Protein AF-A0A2K8UGL3-F1 (afdb_monomer_lite)

InterPro domains:
  IPR003369 Sec-independent protein translocase protein TatA/B/E [PF02416] (5-46)
  IPR006312 Sec-independent protein translocase protein TatA/E [MF_00236] (3-83)
  IPR006312 Sec-independent protein translocase protein TatA/E [TIGR01411] (5-49)

Organism: NCBI:txid1166950

pLDDT: mean 70.82, std 16.93, range [43.81, 94.69]

Secondary structure (DSSP, 8-state):
--THHHHHHHHHHHHHHHHHHH-HHHHHHHHHHHHHHHHHHHHHHHTTS--------------------------------PPPPSSS-----

Structure (mmCIF, N/CA/C/O backbone):
data_AF-A0A2K8UGL3-F1
#
_entry.id   AF-A0A2K8UGL3-F1
#
loop_
_atom_site.group_PDB
_atom_site.id
_atom_site.type_symbol
_atom_site.label_atom_id
_atom_site.label_alt_id
_atom_site.label_comp_id
_atom_site.label_asym_id
_atom_site.label_entity_id
_atom_site.label_seq_id
_atom_site.pdbx_PDB_ins_code
_atom_site.Cartn_x
_atom_site.Cartn_y
_atom_site.Cartn_z
_atom_site.occupancy
_atom_site.B_iso_or_equiv
_atom_site.auth_seq_id
_atom_site.auth_comp_id
_atom_site.auth_asym_id
_atom_site.auth_atom_id
_atom_site.pdbx_PDB_model_num
ATOM 1 N N . MET A 1 1 ? 30.661 -18.371 4.159 1.00 57.12 1 MET A N 1
ATOM 2 C CA . MET A 1 1 ? 29.780 -17.227 3.836 1.00 57.12 1 MET A CA 1
ATOM 3 C C . MET A 1 1 ? 28.404 -17.766 3.477 1.00 57.12 1 MET A C 1
ATOM 5 O O . MET A 1 1 ? 28.233 -18.299 2.391 1.00 57.12 1 MET A O 1
ATOM 9 N N . GLY A 1 2 ? 27.495 -17.789 4.454 1.00 53.41 2 GLY A N 1
ATOM 10 C CA . GLY A 1 2 ? 26.284 -18.614 4.428 1.00 53.41 2 GLY A CA 1
ATOM 11 C C . GLY A 1 2 ? 25.150 -18.090 3.542 1.00 53.41 2 GLY A C 1
ATOM 12 O O . GLY A 1 2 ? 25.065 -16.905 3.233 1.00 53.41 2 GLY A O 1
ATOM 13 N N . LEU A 1 3 ? 24.249 -19.013 3.210 1.00 62.31 3 LEU A N 1
ATOM 14 C CA . LEU A 1 3 ? 23.066 -18.936 2.337 1.00 62.31 3 LEU A CA 1
ATOM 15 C C . LEU A 1 3 ? 22.049 -17.806 2.638 1.00 62.31 3 LEU A C 1
ATOM 17 O O . LEU A 1 3 ? 21.047 -17.687 1.941 1.00 62.31 3 LEU A O 1
ATOM 21 N N . GLY A 1 4 ? 22.283 -16.962 3.647 1.00 61.28 4 GLY A N 1
ATOM 22 C CA . GLY A 1 4 ? 21.373 -15.883 4.053 1.00 61.28 4 GLY A CA 1
ATOM 23 C C . GLY A 1 4 ? 21.516 -14.575 3.264 1.00 61.28 4 GLY A C 1
ATOM 24 O O . GLY A 1 4 ? 20.594 -13.766 3.261 1.00 61.28 4 GLY A O 1
ATOM 25 N N . GLY A 1 5 ? 22.642 -14.354 2.576 1.00 64.50 5 GLY A N 1
ATOM 26 C CA . GLY A 1 5 ? 22.910 -13.083 1.880 1.00 64.50 5 GLY A CA 1
ATOM 27 C C . GLY A 1 5 ? 22.273 -12.962 0.494 1.00 64.50 5 GLY A C 1
ATOM 28 O O . GLY A 1 5 ? 21.950 -11.860 0.057 1.00 64.50 5 GLY A O 1
ATOM 29 N N . LEU A 1 6 ? 22.056 -14.085 -0.197 1.00 69.88 6 LEU A N 1
ATOM 30 C CA . LEU A 1 6 ? 21.494 -14.068 -1.550 1.00 69.88 6 LEU A CA 1
ATOM 31 C C . LEU A 1 6 ? 19.980 -13.821 -1.520 1.00 69.88 6 LEU A C 1
ATOM 33 O O . LEU A 1 6 ? 19.476 -13.036 -2.315 1.00 69.88 6 LEU A O 1
ATOM 37 N N . HIS A 1 7 ? 19.252 -14.414 -0.574 1.00 80.44 7 HIS A N 1
ATOM 38 C CA . HIS A 1 7 ? 17.786 -14.387 -0.576 1.00 80.44 7 HIS A CA 1
ATOM 39 C C . HIS A 1 7 ? 17.192 -12.981 -0.379 1.00 80.44 7 HIS A C 1
ATOM 41 O O . HIS A 1 7 ? 16.224 -12.625 -1.045 1.00 80.44 7 HIS A O 1
ATOM 47 N N . VAL A 1 8 ? 17.790 -12.153 0.484 1.00 86.94 8 VAL A N 1
ATOM 48 C CA . VAL A 1 8 ? 17.300 -10.786 0.753 1.00 86.94 8 VAL A CA 1
ATOM 49 C C . VAL A 1 8 ? 17.473 -9.880 -0.470 1.00 86.94 8 VAL A C 1
ATOM 51 O O . VAL A 1 8 ? 16.549 -9.154 -0.831 1.00 86.94 8 VAL A O 1
ATOM 54 N N . TRP A 1 9 ? 18.616 -9.971 -1.158 1.00 89.62 9 TRP A N 1
ATOM 55 C CA . TRP A 1 9 ? 18.866 -9.204 -2.383 1.00 89.62 9 TRP A CA 1
ATOM 56 C C . TRP A 1 9 ? 17.922 -9.597 -3.520 1.00 89.62 9 TRP A C 1
ATOM 58 O O . TRP A 1 9 ? 17.409 -8.725 -4.219 1.00 89.62 9 TRP A O 1
ATOM 68 N N . HIS A 1 10 ? 17.628 -10.891 -3.665 1.00 87.38 10 HIS A N 1
ATOM 69 C CA . HIS A 1 10 ? 16.677 -11.367 -4.671 1.00 87.38 10 HIS A CA 1
ATOM 70 C C . HIS A 1 10 ? 15.243 -10.907 -4.371 1.00 87.38 10 HIS A C 1
ATOM 72 O O . HIS A 1 10 ? 14.547 -10.475 -5.287 1.00 87.38 10 HIS A O 1
ATOM 78 N N . LEU A 1 11 ? 14.811 -10.926 -3.102 1.00 90.94 11 LEU A N 1
ATOM 79 C CA . LEU A 1 11 ? 13.491 -10.417 -2.705 1.00 90.94 11 LEU A CA 1
ATOM 80 C C . LEU A 1 11 ? 13.347 -8.914 -2.979 1.00 90.94 11 LEU A C 1
ATOM 82 O O . LEU A 1 11 ? 12.300 -8.477 -3.454 1.00 90.94 11 LEU A O 1
ATOM 86 N N . LEU A 1 12 ? 14.399 -8.130 -2.728 1.00 91.31 12 LEU A N 1
ATOM 87 C CA . LEU A 1 12 ? 14.393 -6.688 -2.972 1.00 91.31 12 LEU A CA 1
ATOM 88 C C . LEU A 1 12 ? 14.304 -6.366 -4.472 1.00 91.31 12 LEU A C 1
ATOM 90 O O . LEU A 1 12 ? 13.518 -5.514 -4.878 1.00 91.31 12 LEU A O 1
ATOM 94 N N . ILE A 1 13 ? 15.054 -7.094 -5.303 1.00 92.88 13 ILE A N 1
ATOM 95 C CA . ILE A 1 13 ? 15.010 -6.951 -6.765 1.00 92.88 13 ILE A CA 1
ATOM 96 C C . ILE A 1 13 ? 13.643 -7.375 -7.316 1.00 92.88 13 ILE A C 1
ATOM 98 O O . ILE A 1 13 ? 13.069 -6.663 -8.139 1.00 92.88 13 ILE A O 1
ATOM 102 N N . LEU A 1 14 ? 13.075 -8.481 -6.828 1.00 93.06 14 LEU A N 1
ATOM 103 C CA . LEU A 1 14 ? 11.739 -8.927 -7.226 1.00 93.06 14 LEU A CA 1
ATOM 104 C C . LEU A 1 14 ? 10.665 -7.892 -6.859 1.00 93.06 14 LEU A C 1
ATOM 106 O O . LEU A 1 14 ? 9.800 -7.594 -7.681 1.00 93.06 14 LEU A O 1
ATOM 110 N N . LEU A 1 15 ? 10.745 -7.298 -5.664 1.00 93.00 15 LEU A N 1
ATOM 111 C CA . LEU A 1 15 ? 9.832 -6.241 -5.227 1.00 93.00 15 LEU A CA 1
ATOM 112 C C . LEU A 1 15 ? 9.866 -5.037 -6.178 1.00 93.00 15 LEU A C 1
ATOM 114 O O . LEU A 1 15 ? 8.815 -4.518 -6.549 1.00 93.00 15 LEU A O 1
ATOM 118 N N . VAL A 1 16 ? 11.059 -4.623 -6.613 1.00 94.31 16 VAL A N 1
ATOM 119 C CA . VAL A 1 16 ? 11.226 -3.523 -7.575 1.00 94.31 16 VAL A CA 1
ATOM 120 C C . VAL A 1 16 ? 10.580 -3.864 -8.919 1.00 94.31 16 VAL A C 1
ATOM 122 O O . VAL A 1 16 ? 9.842 -3.043 -9.462 1.00 94.31 16 VAL A O 1
ATOM 125 N N . VAL A 1 17 ? 10.788 -5.080 -9.435 1.00 94.69 17 VAL A N 1
ATOM 126 C CA . VAL A 1 17 ? 10.165 -5.526 -10.694 1.00 94.69 17 VAL A CA 1
ATOM 127 C C . VAL A 1 17 ? 8.638 -5.538 -10.580 1.00 94.69 17 VAL A C 1
ATOM 129 O O . VAL A 1 17 ? 7.955 -5.027 -11.465 1.00 94.69 17 VAL A O 1
ATOM 132 N N . VAL A 1 18 ? 8.084 -6.046 -9.478 1.00 93.06 18 VAL A N 1
ATOM 133 C CA . VAL A 1 18 ? 6.630 -6.053 -9.239 1.00 93.06 18 VAL A CA 1
ATOM 134 C C . VAL A 1 18 ? 6.075 -4.627 -9.178 1.00 93.06 18 VAL A C 1
ATOM 136 O O . VAL A 1 18 ? 5.055 -4.344 -9.803 1.00 93.06 18 VAL A O 1
ATOM 139 N N . LEU A 1 19 ? 6.755 -3.704 -8.493 1.00 91.38 19 LEU A N 1
ATOM 140 C CA . LEU A 1 19 ? 6.354 -2.294 -8.430 1.00 91.38 19 LEU A CA 1
ATOM 141 C C . LEU A 1 19 ? 6.400 -1.602 -9.797 1.00 91.38 19 LEU A C 1
ATOM 143 O O . LEU A 1 19 ? 5.573 -0.730 -10.047 1.00 91.38 19 LEU A O 1
ATOM 147 N N . LEU A 1 20 ? 7.333 -1.977 -10.675 1.00 93.50 20 LEU A N 1
ATOM 148 C CA . LEU A 1 20 ? 7.420 -1.452 -12.041 1.00 93.50 20 LEU A CA 1
ATOM 149 C C . LEU A 1 20 ? 6.300 -1.997 -12.939 1.00 93.50 20 LEU A C 1
ATOM 151 O O . LEU A 1 20 ? 5.714 -1.235 -13.701 1.00 93.50 20 LEU A O 1
ATOM 155 N N . VAL A 1 21 ? 5.973 -3.290 -12.828 1.00 93.94 21 VAL A N 1
ATOM 156 C CA . VAL A 1 21 ? 4.923 -3.939 -13.636 1.00 93.94 21 VAL A CA 1
ATOM 157 C C . VAL A 1 21 ? 3.525 -3.503 -13.200 1.00 93.94 21 VAL A C 1
ATOM 159 O O . VAL A 1 21 ? 2.701 -3.124 -14.029 1.00 93.94 21 VAL A O 1
ATOM 162 N N . PHE A 1 22 ? 3.243 -3.545 -11.898 1.00 90.56 22 PHE A N 1
ATOM 163 C CA . PHE A 1 22 ? 1.931 -3.189 -11.352 1.00 90.56 22 PHE A CA 1
ATOM 164 C C . PHE A 1 22 ? 1.771 -1.679 -11.120 1.00 90.56 22 PHE A C 1
ATOM 166 O O . PHE A 1 22 ? 0.647 -1.176 -11.049 1.00 90.56 22 PHE A O 1
ATOM 173 N N . GLY A 1 23 ? 2.879 -0.945 -11.003 1.00 87.50 23 GLY A N 1
ATOM 174 C CA . GLY A 1 23 ? 2.898 0.451 -10.582 1.00 87.50 23 GLY A CA 1
ATOM 175 C C . GLY A 1 23 ? 2.693 0.610 -9.069 1.00 87.50 23 GLY A C 1
ATOM 176 O O . GLY A 1 23 ? 1.881 -0.073 -8.440 1.00 87.50 23 GLY A O 1
ATOM 177 N N . THR A 1 24 ? 3.361 1.597 -8.468 1.00 88.25 24 THR A N 1
ATOM 178 C CA . THR A 1 24 ? 3.221 1.922 -7.032 1.00 88.25 24 THR A CA 1
ATOM 179 C C . THR A 1 24 ? 1.796 2.336 -6.652 1.00 88.25 24 THR A C 1
ATOM 181 O O . THR A 1 24 ? 1.366 2.115 -5.526 1.00 88.25 24 THR A O 1
ATOM 184 N N . LYS A 1 25 ? 1.027 2.901 -7.592 1.00 87.12 25 LYS A N 1
ATOM 185 C CA . LYS A 1 25 ? -0.333 3.406 -7.350 1.00 87.12 25 LYS A CA 1
ATOM 186 C C . LYS A 1 25 ? -1.352 2.287 -7.110 1.00 87.12 25 LYS A C 1
ATOM 188 O O . LYS A 1 25 ? -2.211 2.423 -6.248 1.00 87.12 25 LYS A O 1
ATOM 193 N N . LYS A 1 26 ? -1.245 1.170 -7.839 1.00 87.38 26 LYS A N 1
ATOM 194 C CA . LYS A 1 26 ? -2.105 -0.007 -7.633 1.00 87.38 26 LYS A CA 1
ATOM 195 C C . LYS A 1 26 ? -1.725 -0.743 -6.348 1.00 87.38 26 LYS A C 1
ATOM 197 O O . LYS A 1 26 ? -2.614 -1.103 -5.583 1.00 87.38 26 LYS A O 1
ATOM 202 N N . LEU A 1 27 ? -0.421 -0.885 -6.084 1.00 91.25 27 LEU A N 1
ATOM 203 C CA . LEU A 1 27 ? 0.074 -1.478 -4.839 1.00 91.25 27 LEU A CA 1
ATOM 204 C C . LEU A 1 27 ? -0.278 -0.641 -3.605 1.00 91.25 27 LEU A C 1
ATOM 206 O O . LEU A 1 27 ? -0.564 -1.228 -2.572 1.00 91.25 27 LEU A O 1
ATOM 210 N N . LYS A 1 28 ? -0.304 0.696 -3.695 1.00 88.50 28 LYS A N 1
ATOM 211 C CA . LYS A 1 28 ? -0.697 1.556 -2.569 1.00 88.50 28 LYS A CA 1
ATOM 212 C C . LYS A 1 28 ? -2.174 1.397 -2.224 1.00 88.50 28 LYS A C 1
ATOM 214 O O . LYS A 1 28 ? -2.486 1.199 -1.062 1.00 88.50 28 LYS A O 1
ATOM 219 N N . ASN A 1 29 ? -3.061 1.421 -3.220 1.00 88.94 29 ASN A N 1
ATOM 220 C CA . ASN A 1 29 ? -4.496 1.262 -2.979 1.00 88.94 29 ASN A CA 1
ATOM 221 C C . ASN A 1 29 ? -4.816 -0.108 -2.359 1.00 88.94 29 ASN A C 1
ATOM 223 O O . ASN A 1 29 ? -5.469 -0.170 -1.330 1.00 88.94 29 ASN A O 1
ATOM 227 N N . ILE A 1 30 ? -4.297 -1.197 -2.937 1.00 92.25 30 ILE A N 1
ATOM 228 C CA . ILE A 1 30 ? -4.541 -2.554 -2.415 1.00 92.25 30 ILE A CA 1
ATOM 229 C C . ILE A 1 30 ? -3.786 -2.778 -1.097 1.00 92.25 30 ILE A C 1
ATOM 231 O O . ILE A 1 30 ? -4.291 -3.419 -0.183 1.00 92.25 30 ILE A O 1
ATOM 235 N N . GLY A 1 31 ? -2.568 -2.251 -0.983 1.00 90.56 31 GLY A N 1
ATOM 236 C CA . GLY A 1 31 ? -1.730 -2.379 0.204 1.00 90.56 31 GLY A CA 1
ATOM 237 C C . GLY A 1 31 ? -2.239 -1.582 1.401 1.00 90.56 31 GLY A C 1
ATOM 238 O O . GLY A 1 31 ? -1.976 -1.990 2.525 1.00 90.56 31 GLY A O 1
ATOM 239 N N . GLN A 1 32 ? -2.978 -0.492 1.186 1.00 90.75 32 GLN A N 1
ATOM 240 C CA . GLN A 1 32 ? -3.653 0.245 2.252 1.00 90.75 32 GLN A CA 1
ATOM 241 C C . GLN A 1 32 ? -4.790 -0.594 2.843 1.00 90.75 32 GLN A C 1
ATOM 243 O O . GLN A 1 32 ? -4.779 -0.851 4.043 1.00 90.75 32 GLN A O 1
ATOM 248 N N . ASP A 1 33 ? -5.678 -1.130 2.000 1.00 91.00 33 ASP A N 1
ATOM 249 C CA . ASP A 1 33 ? -6.795 -1.976 2.445 1.00 91.00 33 ASP A CA 1
ATOM 250 C C . ASP A 1 33 ? -6.301 -3.252 3.152 1.00 91.00 33 ASP A C 1
ATOM 252 O O . ASP A 1 33 ? -6.779 -3.631 4.225 1.00 91.00 33 ASP A O 1
ATOM 256 N N . LEU A 1 34 ? -5.290 -3.910 2.572 1.00 93.00 34 LEU A N 1
ATOM 257 C CA . LEU A 1 34 ? -4.684 -5.109 3.153 1.00 93.00 34 LEU A CA 1
ATOM 258 C C . LEU A 1 34 ? -3.869 -4.778 4.412 1.00 93.00 34 LEU A C 1
ATOM 260 O O . LEU A 1 34 ? -3.836 -5.558 5.363 1.00 93.00 34 LEU A O 1
ATOM 264 N N . GLY A 1 35 ? -3.222 -3.615 4.429 1.00 90.06 35 GLY A N 1
ATOM 265 C CA . GLY A 1 35 ? -2.429 -3.119 5.545 1.00 90.06 35 GLY A CA 1
ATOM 266 C C . GLY A 1 35 ? -3.284 -2.812 6.766 1.00 90.06 35 GLY A C 1
ATOM 267 O O . GLY A 1 35 ? -2.912 -3.207 7.869 1.00 90.06 35 GLY A O 1
ATOM 268 N N . ASP A 1 36 ? -4.448 -2.193 6.579 1.00 91.19 36 ASP A N 1
ATOM 269 C CA . ASP A 1 36 ? -5.391 -1.905 7.662 1.00 91.19 36 ASP A CA 1
ATOM 270 C C . ASP A 1 36 ? -5.970 -3.194 8.264 1.00 91.19 36 ASP A C 1
ATOM 272 O O . ASP A 1 36 ? -6.018 -3.337 9.490 1.00 91.19 36 ASP A O 1
ATOM 276 N N . ALA A 1 37 ? -6.298 -4.186 7.427 1.00 92.44 37 ALA A N 1
ATOM 277 C CA . ALA A 1 37 ? -6.738 -5.503 7.890 1.00 92.44 37 ALA A CA 1
ATOM 278 C C . ALA A 1 37 ? -5.651 -6.225 8.711 1.00 92.44 37 ALA A C 1
ATOM 280 O O . ALA A 1 37 ? -5.914 -6.744 9.800 1.00 92.44 37 ALA A O 1
ATOM 281 N N . VAL A 1 38 ? -4.404 -6.220 8.228 1.00 92.38 38 VAL A N 1
ATOM 282 C CA . VAL A 1 38 ? -3.266 -6.834 8.931 1.00 92.38 38 VAL A CA 1
ATOM 283 C C . VAL A 1 38 ? -2.906 -6.059 10.203 1.00 92.38 38 VAL A C 1
ATOM 285 O O . VAL A 1 38 ? -2.545 -6.675 11.207 1.00 92.38 38 VAL A O 1
ATOM 288 N N . LYS A 1 39 ? -3.031 -4.727 10.207 1.00 87.25 39 LYS A N 1
ATOM 289 C CA . LYS A 1 39 ? -2.801 -3.880 11.385 1.00 87.25 39 LYS A CA 1
ATOM 290 C C . LYS A 1 39 ? -3.811 -4.191 12.483 1.00 87.25 39 LYS A C 1
ATOM 292 O O . LYS A 1 39 ? -3.394 -4.433 13.611 1.00 87.25 39 LYS A O 1
ATOM 297 N N . GLY A 1 40 ? -5.101 -4.277 12.150 1.00 87.12 40 GLY A N 1
ATOM 298 C CA . GLY A 1 40 ? -6.148 -4.693 13.088 1.00 87.12 40 GLY A CA 1
ATOM 299 C C . GLY A 1 40 ? -5.919 -6.102 13.639 1.00 87.12 40 GLY A C 1
ATOM 300 O O . GLY A 1 40 ? -6.040 -6.321 14.842 1.00 87.12 40 GLY A O 1
ATOM 301 N N . PHE A 1 41 ? -5.492 -7.038 12.786 1.00 89.69 41 PHE A N 1
ATOM 302 C CA . PHE A 1 41 ? -5.140 -8.398 13.198 1.00 89.69 41 PHE A CA 1
ATOM 303 C C . PHE A 1 41 ? -3.931 -8.435 14.145 1.00 89.69 41 PHE A C 1
ATOM 305 O O . PHE A 1 41 ? -3.982 -9.087 15.187 1.00 89.69 41 PHE A O 1
ATOM 312 N N . ARG A 1 42 ? -2.855 -7.699 13.836 1.00 85.94 42 ARG A N 1
ATOM 313 C CA . ARG A 1 42 ? -1.667 -7.610 14.700 1.00 85.94 42 ARG A CA 1
ATOM 314 C C . ARG A 1 42 ? -1.985 -6.918 16.023 1.00 85.94 42 ARG A C 1
ATOM 316 O O . ARG A 1 42 ? -1.471 -7.343 17.051 1.00 85.94 42 ARG A O 1
ATOM 323 N N . SER A 1 43 ? -2.829 -5.888 16.003 1.00 85.44 43 SER A N 1
ATOM 324 C CA . SER A 1 43 ? -3.331 -5.232 17.210 1.00 85.44 43 SER A CA 1
ATOM 325 C C . SER A 1 43 ? -4.128 -6.210 18.066 1.00 85.44 43 SER A C 1
ATOM 327 O O . SER A 1 43 ? -3.786 -6.378 19.226 1.00 85.44 43 SER A O 1
ATOM 329 N N . ALA A 1 44 ? -5.095 -6.934 17.497 1.00 81.94 44 ALA A N 1
ATOM 330 C CA . ALA A 1 44 ? -5.909 -7.905 18.230 1.00 81.94 44 ALA A CA 1
ATOM 331 C C . ALA A 1 44 ? -5.087 -9.077 18.795 1.00 81.94 44 ALA A C 1
ATOM 333 O O . ALA A 1 44 ? -5.326 -9.509 19.919 1.00 81.94 44 ALA A O 1
ATOM 334 N N . MET A 1 45 ? -4.085 -9.561 18.053 1.00 84.44 45 MET A N 1
ATOM 335 C CA . MET A 1 45 ? -3.154 -10.583 18.551 1.00 84.44 45 MET A CA 1
ATOM 336 C C . MET A 1 45 ? -2.147 -10.044 19.580 1.00 84.44 45 MET A C 1
ATOM 338 O O . MET A 1 45 ? -1.603 -10.822 20.357 1.00 84.44 45 MET A O 1
ATOM 342 N N . GLY A 1 46 ? -1.872 -8.736 19.575 1.00 73.44 46 GLY A N 1
ATOM 343 C CA . GLY A 1 46 ? -0.929 -8.060 20.471 1.00 73.44 46 GLY A CA 1
ATOM 344 C C . GLY A 1 46 ? -1.574 -7.360 21.673 1.00 73.44 46 GLY A C 1
ATOM 345 O O . GLY A 1 46 ? -0.851 -6.858 22.529 1.00 73.44 46 GLY A O 1
ATOM 346 N N . SER A 1 47 ? -2.909 -7.339 21.777 1.00 60.25 47 SER A N 1
ATOM 347 C CA . SER A 1 47 ? -3.684 -6.655 22.831 1.00 60.25 47 SER A CA 1
ATOM 348 C C . SER A 1 47 ? -3.598 -7.299 24.229 1.00 60.25 47 SER A C 1
ATOM 350 O O . SER A 1 47 ? -4.523 -7.181 25.027 1.00 60.25 47 SER A O 1
ATOM 352 N N . GLY A 1 48 ? -2.472 -7.933 24.561 1.00 55.56 48 GLY A N 1
ATOM 353 C CA . GLY A 1 48 ? -2.079 -8.228 25.940 1.00 55.56 48 GLY A CA 1
ATOM 354 C C . GLY A 1 48 ? -1.241 -7.121 26.594 1.00 55.56 48 GLY A C 1
ATOM 355 O O . GLY A 1 48 ? -1.226 -7.028 27.816 1.00 55.56 48 GLY A O 1
ATOM 356 N N . GLU A 1 49 ? -0.582 -6.246 25.825 1.00 55.66 49 GLU A N 1
ATOM 357 C CA . GLU A 1 49 ? 0.246 -5.170 26.384 1.00 55.66 49 GLU A CA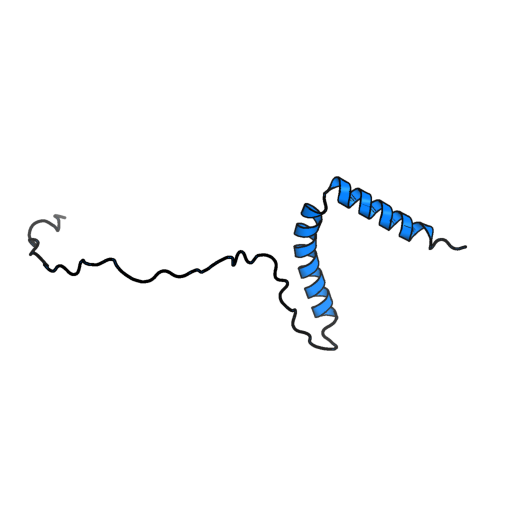 1
ATOM 358 C C . GLU A 1 49 ? 0.142 -3.881 25.556 1.00 55.66 49 GLU A C 1
ATOM 360 O O . GLU A 1 49 ? 0.502 -3.843 24.384 1.00 55.66 49 GLU A O 1
ATOM 365 N N . LYS A 1 50 ? -0.301 -2.811 26.229 1.00 54.50 50 LYS A N 1
ATOM 366 C CA . LYS A 1 50 ? -0.365 -1.402 25.797 1.00 54.50 50 LYS A CA 1
ATOM 367 C C . LYS A 1 50 ? -1.360 -1.041 24.690 1.00 54.50 50 LYS A C 1
ATOM 369 O O . LYS A 1 50 ? -1.144 -1.242 23.500 1.00 54.50 50 LYS A O 1
ATOM 374 N N . GLY A 1 51 ? -2.425 -0.372 25.132 1.00 61.12 51 GLY A N 1
ATOM 375 C CA . GLY A 1 51 ? -3.294 0.418 24.276 1.00 61.12 51 GLY A CA 1
ATOM 376 C C . GLY A 1 51 ? -2.538 1.578 23.635 1.00 61.12 51 GLY A C 1
ATOM 377 O O . GLY A 1 51 ? -1.925 2.386 24.325 1.00 61.12 51 GLY A O 1
ATOM 378 N N . GLU A 1 52 ? -2.638 1.667 22.318 1.00 57.44 52 GLU A N 1
ATOM 379 C CA . GLU A 1 52 ? -2.420 2.894 21.567 1.00 57.44 52 GLU A CA 1
ATOM 380 C C . GLU A 1 52 ? -3.524 2.986 20.512 1.00 57.44 52 GLU A C 1
ATOM 382 O O . GLU A 1 52 ? -3.748 2.076 19.712 1.00 57.44 52 GLU A O 1
ATOM 387 N N . GLU A 1 53 ? -4.262 4.086 20.591 1.00 58.34 53 GLU A N 1
ATOM 388 C CA . GLU A 1 53 ? -5.334 4.486 19.692 1.00 58.34 53 GLU A CA 1
ATOM 389 C C . GLU A 1 53 ? -4.783 4.592 18.256 1.00 58.34 53 GLU A C 1
ATOM 391 O O . GLU A 1 53 ? -3.766 5.265 18.041 1.00 58.34 53 GLU A O 1
ATOM 396 N N . PRO A 1 54 ? -5.384 3.936 17.244 1.00 60.12 54 PRO A N 1
ATOM 397 C CA . PRO A 1 54 ? -4.898 4.052 15.882 1.00 60.12 54 PRO A CA 1
ATOM 398 C C . PRO A 1 54 ? -5.228 5.457 15.367 1.00 60.12 54 PRO A C 1
ATOM 400 O O . PRO A 1 54 ? -6.334 5.735 14.910 1.00 60.12 54 PRO A O 1
ATOM 403 N N . LYS A 1 55 ? -4.234 6.346 15.444 1.00 57.62 55 LYS A N 1
ATOM 404 C CA . LYS A 1 55 ? -4.227 7.666 14.811 1.00 57.62 55 LYS A CA 1
ATOM 405 C C . LYS A 1 55 ? -4.655 7.520 13.349 1.00 57.62 55 LYS A C 1
ATOM 407 O O . LYS A 1 55 ? -4.006 6.796 12.588 1.00 57.62 55 LYS A O 1
ATOM 412 N N . GLN A 1 56 ? -5.761 8.184 13.009 1.00 52.28 56 GLN A N 1
ATOM 413 C CA . GLN A 1 56 ? -6.334 8.266 11.667 1.00 52.28 56 GLN A CA 1
ATOM 414 C C . GLN A 1 56 ? -5.235 8.511 10.634 1.00 52.28 56 GLN A C 1
ATOM 416 O O . GLN A 1 56 ? -4.476 9.478 10.728 1.00 52.28 56 GLN A O 1
ATOM 421 N N . ILE A 1 57 ? -5.161 7.616 9.654 1.00 57.50 57 ILE A N 1
ATOM 422 C CA . ILE A 1 57 ? -4.371 7.817 8.448 1.00 57.50 57 ILE A CA 1
ATOM 423 C C . ILE A 1 57 ? -5.239 8.701 7.549 1.00 57.50 57 ILE A C 1
ATOM 425 O O . ILE A 1 57 ? -6.156 8.229 6.882 1.00 57.50 57 ILE A O 1
ATOM 429 N N . ASP A 1 58 ? -5.022 10.010 7.651 1.00 62.06 58 ASP A N 1
ATOM 430 C CA . ASP A 1 58 ? -5.580 11.015 6.752 1.00 62.06 58 ASP A CA 1
ATOM 431 C C . ASP A 1 58 ? -5.030 10.781 5.337 1.00 62.06 58 ASP A C 1
ATOM 433 O O . ASP A 1 58 ? -3.830 10.896 5.106 1.00 62.06 58 ASP A O 1
ATOM 437 N N . GLU A 1 59 ? -5.900 10.439 4.389 1.00 67.62 59 GLU A N 1
ATOM 438 C CA . GLU A 1 59 ? -5.632 10.630 2.962 1.00 67.62 59 GLU A CA 1
ATOM 439 C C . GLU A 1 59 ? -6.965 10.812 2.225 1.00 67.62 59 GLU A C 1
ATOM 441 O O . GLU A 1 59 ? -7.469 9.889 1.586 1.00 67.62 59 GLU A O 1
ATOM 446 N N . SER A 1 60 ? -7.555 12.011 2.348 1.00 53.78 60 SER A N 1
ATOM 447 C CA . SER A 1 60 ? -8.211 12.769 1.257 1.00 5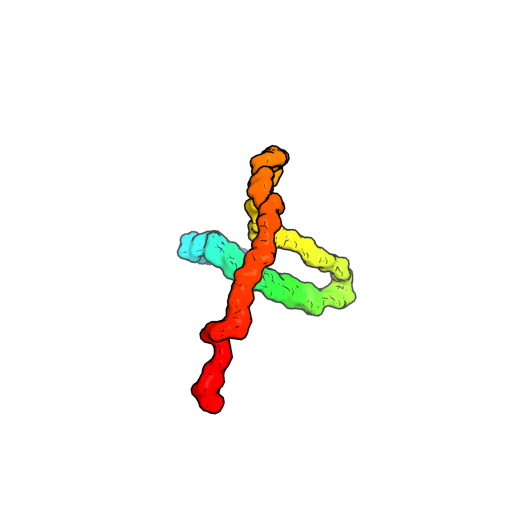3.78 60 SER A CA 1
ATOM 448 C C . SER A 1 60 ? -9.050 13.928 1.810 1.00 53.78 60 SER A C 1
ATOM 450 O O . SER A 1 60 ? -10.279 13.902 1.771 1.00 53.78 60 SER A O 1
ATOM 452 N N . ALA A 1 61 ? -8.403 14.995 2.280 1.00 47.22 61 ALA A N 1
ATOM 453 C CA . ALA A 1 61 ? -9.071 16.280 2.462 1.00 47.22 61 ALA A CA 1
ATOM 454 C C . ALA A 1 61 ? -8.796 17.200 1.257 1.00 47.22 61 ALA A C 1
ATOM 456 O O . ALA A 1 61 ? -7.738 17.831 1.204 1.00 47.22 61 ALA A O 1
ATOM 457 N N . PRO A 1 62 ? -9.744 17.406 0.322 1.00 50.00 62 PRO A N 1
ATOM 458 C CA . PRO A 1 62 ? -9.788 18.648 -0.424 1.00 50.00 62 PRO A CA 1
ATOM 459 C C . PRO A 1 62 ? -10.457 19.686 0.486 1.00 50.00 62 PRO A C 1
ATOM 461 O O . PRO A 1 62 ? -11.628 20.012 0.334 1.00 50.00 62 PRO A O 1
ATOM 464 N N . ARG A 1 63 ? -9.729 20.206 1.478 1.00 56.75 63 ARG A N 1
ATOM 465 C CA . ARG A 1 63 ? -10.116 21.456 2.152 1.00 56.75 63 ARG A CA 1
ATOM 466 C C . ARG A 1 63 ? -9.186 22.559 1.687 1.00 56.75 63 ARG A C 1
ATOM 468 O O . ARG A 1 63 ? -8.285 22.998 2.391 1.00 56.75 63 ARG A O 1
ATOM 475 N N . ARG A 1 64 ? -9.416 22.997 0.453 1.00 56.00 64 ARG A N 1
ATOM 476 C CA . ARG A 1 64 ? -8.992 24.312 -0.016 1.00 56.00 64 ARG A CA 1
ATOM 477 C C . ARG A 1 64 ? -10.238 25.195 -0.032 1.00 56.00 64 ARG A C 1
ATOM 479 O O . ARG A 1 64 ? -11.190 24.895 -0.738 1.00 56.00 64 ARG A O 1
ATOM 486 N N . VAL A 1 65 ? -10.159 26.254 0.774 1.00 48.41 65 VAL A N 1
ATOM 487 C CA . VAL A 1 65 ? -10.942 27.498 0.737 1.00 48.41 65 VAL A CA 1
ATOM 488 C C . VAL A 1 65 ? -12.462 27.367 0.866 1.00 48.41 65 VAL A C 1
ATOM 490 O O . VAL A 1 65 ? -13.217 27.441 -0.095 1.00 48.41 65 VAL A O 1
ATOM 493 N N . ALA A 1 66 ? -12.911 27.297 2.120 1.00 57.75 66 ALA A N 1
ATOM 494 C CA . ALA A 1 66 ? -14.003 28.174 2.510 1.00 57.75 66 ALA A CA 1
ATOM 495 C C . ALA A 1 66 ? -13.423 29.595 2.545 1.00 57.75 66 ALA A C 1
ATOM 497 O O . ALA A 1 66 ? -12.640 29.899 3.442 1.00 57.75 66 ALA A O 1
ATOM 498 N N . ASP A 1 67 ? -13.769 30.418 1.560 1.00 52.56 67 ASP A N 1
ATOM 499 C CA . ASP A 1 67 ? -13.696 31.869 1.698 1.00 52.56 67 ASP A CA 1
ATOM 500 C C . ASP A 1 67 ? -15.117 32.460 1.628 1.00 52.56 67 ASP A C 1
ATOM 502 O O . ASP A 1 67 ? -15.982 31.910 0.936 1.00 52.56 67 ASP A O 1
ATOM 506 N N . PRO A 1 68 ? -15.387 33.522 2.408 1.00 62.44 68 PRO A N 1
ATOM 507 C CA . PRO A 1 68 ? -16.719 33.960 2.802 1.00 62.44 68 PRO A CA 1
ATOM 508 C C . PRO A 1 68 ? -17.290 35.011 1.839 1.00 62.44 68 PRO A C 1
ATOM 510 O O . PRO A 1 68 ? -16.556 35.842 1.311 1.00 62.44 68 PRO A O 1
ATOM 513 N N . ALA A 1 69 ? -18.616 35.063 1.685 1.00 47.56 69 ALA A N 1
ATOM 514 C CA . ALA A 1 69 ? -19.279 36.266 1.179 1.00 47.56 69 ALA A CA 1
ATOM 515 C C . ALA A 1 69 ? -20.674 36.450 1.816 1.00 47.56 69 ALA A C 1
ATOM 517 O O . ALA A 1 69 ? -21.498 35.534 1.762 1.00 47.56 69 ALA A O 1
ATOM 518 N N . PRO A 1 70 ? -20.932 37.611 2.449 1.00 54.97 70 PRO A N 1
ATOM 519 C CA . PRO A 1 70 ? -22.165 37.930 3.154 1.00 54.97 70 PRO A CA 1
ATOM 520 C C . PRO A 1 70 ? -23.229 38.542 2.227 1.00 54.97 70 PRO A C 1
ATOM 522 O O . PRO A 1 70 ? -22.905 39.178 1.234 1.00 54.97 70 PRO A O 1
ATOM 525 N N . THR A 1 71 ? -24.484 38.446 2.678 1.00 48.47 71 THR A N 1
ATOM 526 C CA . THR A 1 71 ? -25.637 39.321 2.386 1.00 48.47 71 THR A CA 1
ATOM 527 C C . THR A 1 71 ? -26.234 39.382 0.964 1.00 48.47 71 THR A C 1
ATOM 529 O O . THR A 1 71 ? -25.554 39.330 -0.050 1.00 48.47 71 THR A O 1
ATOM 532 N N . ALA A 1 72 ? -27.554 39.612 0.959 1.00 54.00 72 ALA A N 1
ATOM 533 C CA . ALA A 1 72 ? -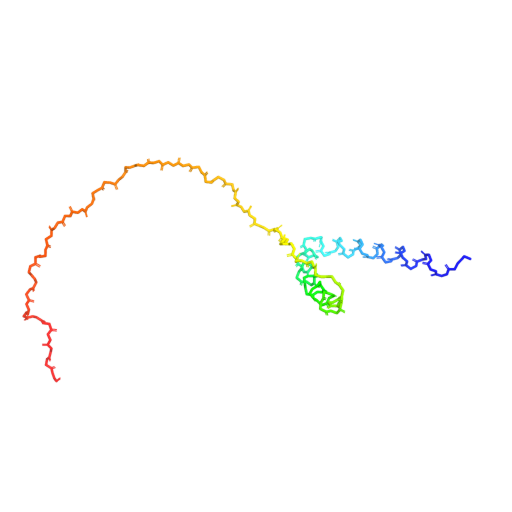28.421 40.088 -0.128 1.00 54.00 72 ALA A CA 1
ATOM 534 C C . ALA A 1 72 ? -29.021 39.080 -1.138 1.00 54.00 72 ALA A C 1
ATOM 536 O O . ALA A 1 72 ? -28.559 38.956 -2.264 1.00 54.00 72 ALA A O 1
ATOM 537 N N . ALA A 1 73 ? -30.182 38.509 -0.780 1.00 54.03 73 ALA A N 1
ATOM 538 C CA . ALA A 1 73 ? -31.340 38.295 -1.677 1.00 54.03 73 ALA A CA 1
ATOM 539 C C . ALA A 1 73 ? -32.555 37.858 -0.825 1.00 54.03 73 ALA A C 1
ATOM 541 O O . ALA A 1 73 ? -32.728 36.691 -0.504 1.00 54.03 73 ALA A O 1
ATOM 542 N N . ARG A 1 74 ? -33.262 38.773 -0.158 1.00 48.03 74 ARG A N 1
ATOM 543 C CA . ARG A 1 74 ? -34.431 39.519 -0.660 1.00 48.03 74 ARG A CA 1
ATOM 544 C C . ARG A 1 74 ? -35.589 38.632 -1.153 1.00 48.03 74 ARG A C 1
ATOM 546 O O . ARG A 1 74 ? -35.537 38.059 -2.230 1.00 48.03 74 ARG A O 1
ATOM 553 N N . SER A 1 75 ? -36.674 38.710 -0.378 1.00 53.19 75 SER A N 1
ATOM 554 C CA . SER A 1 75 ? -38.083 38.644 -0.790 1.00 53.19 75 SER A CA 1
ATOM 555 C C . SER A 1 75 ? -38.615 37.354 -1.414 1.00 53.19 75 SER A C 1
ATOM 557 O O . SER A 1 75 ? -38.488 37.136 -2.612 1.00 53.19 75 SER A O 1
ATOM 559 N N . LYS A 1 76 ? -39.440 36.648 -0.632 1.00 52.91 76 LYS A N 1
ATOM 560 C CA . LYS A 1 76 ? -40.869 36.439 -0.944 1.00 52.91 76 LYS A CA 1
ATOM 561 C C . LYS A 1 76 ? -41.599 35.882 0.289 1.00 52.91 76 LYS A C 1
ATOM 563 O O . LYS A 1 76 ? -41.915 34.706 0.377 1.00 52.91 76 LYS A O 1
ATOM 568 N N . VAL A 1 77 ? -41.876 36.765 1.249 1.00 55.94 77 VAL A N 1
ATOM 569 C CA . VAL A 1 77 ? -43.075 36.641 2.088 1.00 55.94 77 VAL A CA 1
ATOM 570 C C . VAL A 1 77 ? -44.137 37.455 1.362 1.00 55.94 77 VAL A C 1
ATOM 572 O O . VAL A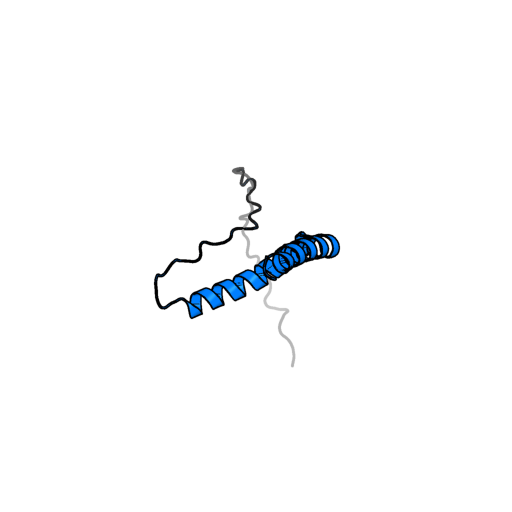 1 77 ? -44.041 38.676 1.282 1.00 55.94 77 VAL A O 1
ATOM 575 N N . GLY A 1 78 ? -45.076 36.760 0.731 1.00 43.81 78 GLY A N 1
ATOM 576 C CA . GLY A 1 78 ? -46.189 37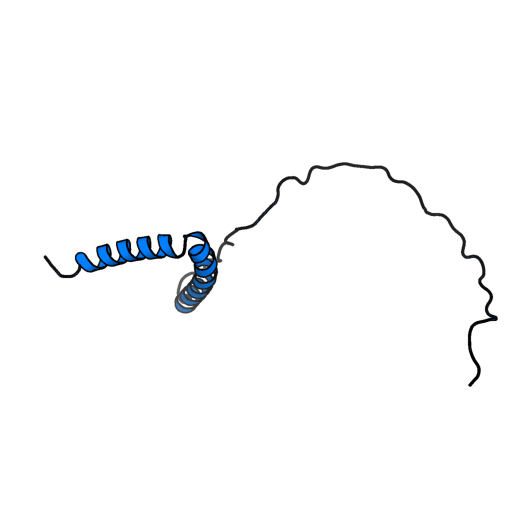.342 -0.006 1.00 43.81 78 GLY A CA 1
ATOM 577 C C . GLY A 1 78 ? -47.397 36.443 0.185 1.00 43.81 78 GLY A C 1
ATOM 578 O O . GLY A 1 78 ? -47.454 35.350 -0.365 1.00 43.81 78 GLY A O 1
ATOM 579 N N . ALA A 1 79 ? -48.296 36.892 1.051 1.00 49.88 79 ALA A N 1
ATOM 580 C CA . ALA A 1 79 ? -49.525 36.234 1.450 1.00 49.88 79 ALA A CA 1
ATOM 581 C C . ALA A 1 79 ? -50.515 36.070 0.289 1.00 49.88 79 ALA A C 1
ATOM 583 O O . ALA A 1 79 ? -50.657 36.994 -0.508 1.00 49.88 79 ALA A O 1
ATOM 584 N N . THR A 1 80 ? -51.247 34.949 0.254 1.00 54.94 80 THR A N 1
ATOM 585 C CA . THR A 1 80 ? -52.729 34.883 0.173 1.00 54.94 80 THR A CA 1
ATOM 586 C C . THR A 1 80 ? -53.203 33.422 0.059 1.00 54.94 80 THR A C 1
ATOM 588 O O . THR A 1 80 ? -52.884 32.768 -0.931 1.00 54.94 80 THR A O 1
ATOM 591 N N . PRO A 1 81 ? -53.988 32.881 1.014 1.00 56.88 81 PRO A N 1
ATOM 592 C CA . PRO A 1 81 ? -54.759 31.663 0.792 1.00 56.88 81 PRO A CA 1
ATOM 593 C C . PRO A 1 81 ? -56.073 32.064 0.112 1.00 56.88 81 PRO A C 1
ATOM 595 O O . PRO A 1 81 ? -57.056 32.408 0.767 1.00 56.88 81 PRO A O 1
ATOM 598 N N . ALA A 1 82 ? -56.056 32.111 -1.219 1.00 51.78 82 ALA A N 1
ATOM 599 C CA . ALA A 1 82 ? -57.263 32.301 -2.009 1.00 51.78 82 ALA A CA 1
ATOM 600 C C . ALA A 1 82 ? -58.065 30.993 -2.018 1.00 51.78 82 ALA A C 1
ATOM 602 O O . ALA A 1 82 ? -57.544 29.929 -2.348 1.00 51.78 82 ALA A O 1
ATOM 603 N N . ALA A 1 83 ? -59.323 31.114 -1.604 1.00 57.69 83 ALA A N 1
ATOM 604 C CA . ALA A 1 83 ? -60.338 30.079 -1.576 1.00 57.69 83 ALA A CA 1
ATOM 605 C C . ALA A 1 83 ? -60.388 29.273 -2.887 1.00 57.69 83 ALA A C 1
ATOM 607 O O . ALA A 1 83 ? -60.656 29.825 -3.954 1.00 57.69 83 ALA A O 1
ATOM 608 N N . GLY A 1 84 ? -60.138 27.967 -2.772 1.00 53.81 84 GLY A N 1
ATOM 609 C CA . GLY A 1 84 ? -60.399 26.958 -3.793 1.00 53.81 84 GLY A CA 1
ATOM 610 C C . GLY A 1 84 ? -61.651 26.169 -3.415 1.00 53.81 84 GLY A C 1
ATOM 611 O O . GLY A 1 84 ? -61.753 25.642 -2.311 1.00 53.81 84 GLY A O 1
ATOM 612 N N . ASP A 1 85 ? -62.605 26.185 -4.331 1.00 64.00 85 ASP A N 1
ATOM 613 C CA . ASP A 1 85 ? -63.955 25.623 -4.330 1.00 64.00 85 ASP A CA 1
ATOM 614 C C . ASP A 1 85 ? -64.038 24.139 -3.872 1.00 64.00 85 ASP A C 1
ATOM 616 O O . ASP A 1 85 ? -63.337 23.301 -4.434 1.00 64.00 85 ASP A O 1
ATOM 620 N N . PRO A 1 86 ? -64.889 23.755 -2.896 1.00 63.91 86 PRO A N 1
ATOM 621 C CA . PRO A 1 86 ? -65.014 22.365 -2.434 1.00 63.91 86 PRO A CA 1
ATOM 622 C C . PRO A 1 86 ? -65.927 21.488 -3.317 1.00 63.91 86 PRO A C 1
ATOM 624 O O . PRO A 1 86 ? -66.476 20.495 -2.835 1.00 63.91 86 PRO A O 1
ATOM 627 N N . ARG A 1 87 ? -66.167 21.852 -4.582 1.00 64.94 87 ARG A N 1
ATOM 628 C CA . ARG A 1 87 ? -67.301 21.320 -5.359 1.00 64.94 87 ARG A CA 1
ATOM 629 C C . ARG A 1 87 ? -66.951 20.472 -6.585 1.00 64.94 87 ARG A C 1
ATOM 631 O O . ARG A 1 87 ? -67.865 20.163 -7.346 1.00 64.94 87 ARG A O 1
ATOM 638 N N . SER A 1 88 ? -65.700 20.043 -6.769 1.00 64.62 88 SER A N 1
ATOM 639 C CA . SER A 1 88 ? -65.294 19.323 -7.994 1.00 64.62 88 SER A CA 1
ATOM 640 C C . SER A 1 88 ? -64.573 17.972 -7.818 1.00 64.62 88 SER A C 1
ATOM 642 O O . SER A 1 88 ? -64.206 17.377 -8.828 1.00 64.62 88 SER A O 1
ATOM 644 N N . ASP A 1 89 ? -64.399 17.436 -6.598 1.00 64.88 89 ASP A N 1
ATOM 645 C CA . ASP A 1 89 ? -63.228 16.561 -6.378 1.00 64.88 89 ASP A CA 1
ATOM 646 C C . ASP A 1 89 ? -63.446 15.180 -5.737 1.00 64.88 89 ASP A C 1
ATOM 648 O O . ASP A 1 89 ? -62.442 14.492 -5.578 1.00 64.88 89 ASP A O 1
ATOM 652 N N . TRP A 1 90 ? -64.655 14.700 -5.391 1.00 53.56 90 TRP A N 1
ATOM 653 C CA . TRP A 1 90 ? -64.787 13.278 -4.994 1.00 53.56 90 TRP A CA 1
ATOM 654 C C . TRP A 1 90 ? -65.993 12.526 -5.585 1.00 53.56 90 TRP A C 1
ATOM 656 O O . TRP A 1 90 ? -67.065 13.109 -5.752 1.00 53.56 90 TRP A O 1
ATOM 666 N N . PRO A 1 91 ? -65.796 11.240 -5.953 1.00 69.06 91 PRO A N 1
ATOM 667 C CA . PRO A 1 91 ? -66.383 10.616 -7.130 1.00 69.06 91 PRO A CA 1
ATOM 668 C C . PRO A 1 91 ? -6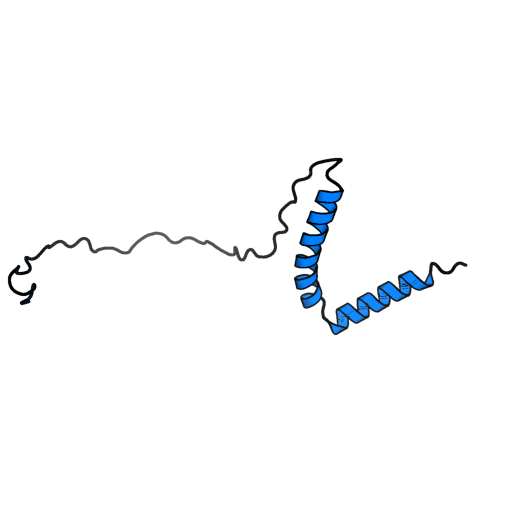7.432 9.539 -6.814 1.00 69.06 91 PRO A C 1
ATOM 670 O O . PRO A 1 91 ? -67.466 8.936 -5.748 1.00 69.06 91 PRO A O 1
ATOM 673 N N . ASN A 1 92 ? -68.269 9.288 -7.816 1.00 62.34 92 ASN A N 1
ATOM 674 C CA . ASN A 1 92 ? -69.230 8.193 -7.936 1.00 62.34 92 ASN A CA 1
ATOM 675 C C . ASN A 1 92 ? -68.548 6.805 -7.990 1.00 62.34 92 ASN A C 1
ATOM 677 O O . ASN A 1 92 ? -67.915 6.509 -9.007 1.00 62.34 92 ASN A O 1
ATOM 681 N N . SER A 1 93 ? -68.724 5.970 -6.953 1.00 52.31 93 SER A N 1
ATOM 682 C CA . SER A 1 93 ? -69.036 4.511 -6.949 1.00 52.31 93 SER A CA 1
ATOM 683 C C . SER A 1 93 ? -68.734 3.896 -5.582 1.00 52.31 93 SER A C 1
ATOM 685 O O . SER A 1 93 ? -67.598 4.089 -5.099 1.00 52.31 93 SER A O 1
#

Foldseek 3Di:
DDPPVPPVVVVVVVVVVCCVVCPPVNCVVVVVVVVVVVVVVVCVVVVPDDDDDPDDPDDDDPPDDPDDDDDDDDDDPDDDPDDDDPPDDDDDD

Radius of gyration: 32.69 Å; chains: 1; bounding box: 99×59×40 Å

Sequence (93 aa):
MGLGGLHVWHLLILLVVVLLVFGTKKLKNIGQDLGDAVKGFRSAMGSGEKGEEPKQIDESAPRRVADPAPTAARSKVGATPAAGDPRSDWPNS